Protein AF-N1U998-F1 (afdb_monomer)

Secondary structure (DSSP, 8-state):
--TT-HHHHHHHHHHHHHTTS--GGGGGGS-HHHHHHHHHHHHHHHHHHHHHHHHHHHHHHHHH--

Foldseek 3Di:
DDPPDVLNVLVVVLCVVCVPQDDPPCCVVDDPVVNVVSVVVVVVSCVVCVVVNVVSVVVVCVVPVD

Organism: NCBI:txid1085541

Solvent-accessible surface area (backbone atoms only — not comparable to full-atom values): 4046 Å² total; per-residue (Å²): 138,60,93,78,40,67,66,58,45,51,54,52,49,52,47,70,77,45,71,88,56,82,63,75,78,64,46,80,77,52,57,71,71,58,48,61,56,48,51,52,51,51,52,50,50,48,65,72,41,47,67,58,55,49,53,45,49,54,52,47,48,64,74,68,64,123

Sequence (66 aa):
MNDDDPLFRTFLGIDSETDHLPVGDERNLWNPKALIQKNKEIREMEINFESEARIVAEVLRSRLGH

Mean predicted aligned error: 4.1 Å

Radius of gyration: 14.79 Å; Cα contacts (8 Å, |Δi|>4): 20; chains: 1; bounding box: 29×21×45 Å

Structure (mmCIF, N/CA/C/O backbone):
data_AF-N1U998-F1
#
_entry.id   AF-N1U998-F1
#
loop_
_atom_site.group_PDB
_atom_site.id
_atom_site.type_symbol
_atom_site.label_atom_id
_atom_site.label_alt_id
_atom_site.label_comp_id
_atom_site.label_asym_id
_atom_site.label_entity_id
_atom_site.label_seq_id
_atom_site.pdbx_PDB_ins_code
_atom_site.Cartn_x
_atom_site.Cartn_y
_atom_site.Cartn_z
_atom_site.occupancy
_atom_site.B_iso_or_equiv
_atom_site.auth_seq_id
_atom_site.auth_comp_id
_atom_site.auth_asym_id
_atom_site.auth_atom_id
_atom_site.pdbx_PDB_model_num
ATOM 1 N N . MET A 1 1 ? 5.383 -10.245 -21.479 1.00 59.06 1 MET A N 1
ATOM 2 C CA . MET A 1 1 ? 5.930 -9.799 -20.182 1.00 59.06 1 MET A CA 1
ATOM 3 C C . MET A 1 1 ? 6.575 -10.997 -19.532 1.00 59.06 1 MET A C 1
ATOM 5 O O . MET A 1 1 ? 6.028 -12.081 -19.668 1.00 59.06 1 MET A O 1
ATOM 9 N N . ASN A 1 2 ? 7.755 -10.814 -18.952 1.00 69.88 2 ASN A N 1
ATOM 10 C CA . ASN A 1 2 ? 8.429 -11.835 -18.157 1.00 69.88 2 ASN A CA 1
ATOM 11 C C . ASN A 1 2 ? 8.204 -11.482 -16.679 1.00 69.88 2 ASN A C 1
ATOM 13 O O . ASN A 1 2 ? 8.176 -10.292 -16.363 1.0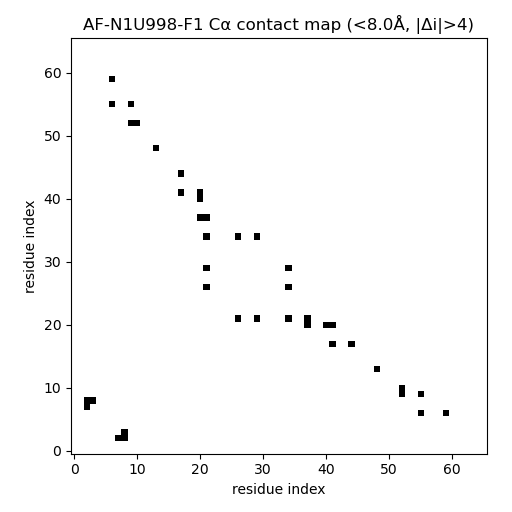0 69.88 2 ASN A O 1
ATOM 17 N N . ASP A 1 3 ? 8.093 -12.475 -15.801 1.00 66.75 3 ASP A N 1
ATOM 18 C CA . ASP A 1 3 ? 7.900 -12.279 -14.352 1.00 66.75 3 ASP A CA 1
ATOM 19 C C . ASP A 1 3 ? 9.090 -11.540 -13.698 1.00 66.75 3 ASP A C 1
ATOM 21 O O . ASP A 1 3 ? 9.006 -11.021 -12.585 1.00 66.75 3 ASP A O 1
ATOM 25 N N . ASP A 1 4 ? 10.206 -11.427 -14.423 1.00 78.38 4 ASP A N 1
ATOM 26 C CA . ASP A 1 4 ? 11.391 -10.670 -14.023 1.00 78.38 4 ASP A CA 1
ATOM 27 C C . ASP A 1 4 ? 11.368 -9.180 -14.391 1.00 78.38 4 ASP A C 1
ATOM 29 O O . ASP A 1 4 ? 12.344 -8.486 -14.101 1.00 78.38 4 ASP A O 1
ATOM 33 N N . ASP A 1 5 ? 10.318 -8.664 -15.045 1.00 87.81 5 ASP A N 1
ATOM 34 C CA . ASP A 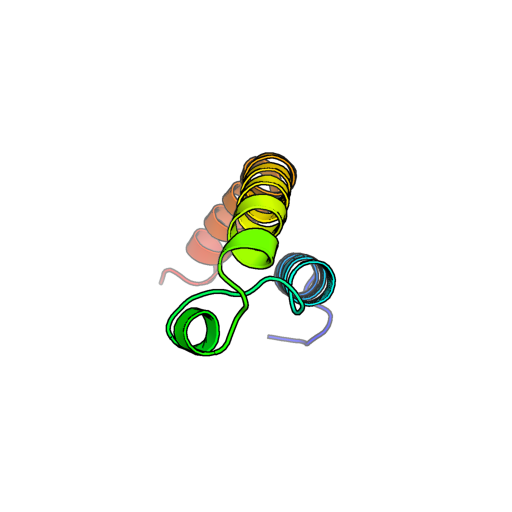1 5 ? 10.265 -7.239 -15.390 1.00 87.81 5 ASP A CA 1
ATOM 35 C C . ASP A 1 5 ? 10.277 -6.394 -14.099 1.00 87.81 5 ASP A C 1
ATOM 37 O O . ASP A 1 5 ? 9.352 -6.500 -13.284 1.00 87.81 5 ASP A O 1
ATOM 41 N N . PRO A 1 6 ? 11.302 -5.541 -13.893 1.00 88.62 6 PRO A N 1
ATOM 42 C CA . PRO A 1 6 ? 11.427 -4.741 -12.680 1.00 88.62 6 PRO A CA 1
ATOM 43 C C . PRO A 1 6 ? 10.193 -3.885 -12.389 1.00 88.62 6 PRO A C 1
ATOM 45 O O . PRO A 1 6 ? 9.875 -3.672 -11.226 1.00 88.62 6 PRO A O 1
ATOM 48 N N . LEU A 1 7 ? 9.470 -3.443 -13.426 1.00 90.50 7 LEU A N 1
ATOM 49 C CA . LEU A 1 7 ? 8.257 -2.642 -13.254 1.00 90.50 7 LEU A CA 1
ATOM 50 C C . LEU A 1 7 ? 7.111 -3.452 -12.635 1.00 90.50 7 LEU A C 1
ATOM 52 O O . LEU A 1 7 ? 6.336 -2.920 -11.848 1.00 90.50 7 LEU A O 1
ATOM 56 N N . PHE A 1 8 ? 7.005 -4.740 -12.968 1.00 89.50 8 PHE A N 1
ATOM 57 C CA . PHE A 1 8 ? 6.011 -5.634 -12.368 1.00 89.50 8 PHE A CA 1
ATOM 58 C C . PHE A 1 8 ? 6.414 -6.049 -10.956 1.00 89.50 8 PHE A C 1
ATOM 60 O O . PHE A 1 8 ? 5.561 -6.120 -10.073 1.00 89.50 8 PHE A O 1
ATOM 67 N N . ARG A 1 9 ? 7.716 -6.247 -10.717 1.00 92.25 9 ARG A N 1
ATOM 68 C CA . ARG A 1 9 ? 8.247 -6.553 -9.383 1.00 92.25 9 ARG A CA 1
ATOM 69 C C . ARG A 1 9 ? 7.974 -5.447 -8.365 1.00 92.25 9 ARG A C 1
ATOM 71 O O . ARG A 1 9 ? 7.711 -5.775 -7.215 1.00 92.25 9 ARG A O 1
ATOM 78 N N . THR A 1 10 ? 7.981 -4.174 -8.769 1.00 94.19 10 THR A N 1
ATOM 79 C CA . THR A 1 10 ? 7.578 -3.066 -7.884 1.00 94.19 10 THR A CA 1
ATOM 80 C C . THR A 1 10 ? 6.150 -3.261 -7.372 1.00 94.19 10 THR A C 1
ATOM 82 O O . THR A 1 10 ? 5.927 -3.244 -6.166 1.00 94.19 10 THR A O 1
ATOM 85 N N . PHE A 1 11 ? 5.182 -3.509 -8.260 1.00 94.69 11 PHE A N 1
ATOM 86 C CA . PHE A 1 11 ? 3.795 -3.719 -7.835 1.00 94.69 11 PHE A CA 1
ATOM 87 C C . PHE A 1 11 ? 3.611 -5.005 -7.030 1.00 94.69 11 PHE A C 1
ATOM 89 O O . PHE A 1 11 ? 2.839 -4.999 -6.080 1.00 94.69 11 PHE A O 1
ATOM 96 N N . LEU A 1 12 ? 4.347 -6.072 -7.354 1.00 94.88 12 LEU A N 1
ATOM 97 C CA . LEU A 1 12 ? 4.340 -7.301 -6.558 1.00 94.88 12 LEU A CA 1
ATOM 98 C C . LEU A 1 12 ? 4.863 -7.069 -5.131 1.00 94.88 12 LEU A C 1
ATOM 100 O O . LEU A 1 12 ? 4.327 -7.636 -4.185 1.00 94.88 12 LEU A O 1
ATOM 104 N N . GLY A 1 13 ? 5.895 -6.236 -4.973 1.00 95.06 13 GLY A N 1
ATOM 105 C CA . GLY A 1 13 ? 6.401 -5.838 -3.660 1.00 95.06 13 GLY A CA 1
ATOM 106 C C . GLY A 1 13 ? 5.349 -5.080 -2.855 1.00 95.06 13 GLY A C 1
ATOM 107 O O . GLY A 1 13 ? 5.051 -5.466 -1.731 1.00 95.06 13 GLY A O 1
ATOM 108 N N . ILE A 1 14 ? 4.721 -4.070 -3.464 1.00 96.38 14 ILE A N 1
ATOM 109 C CA . ILE A 1 14 ? 3.656 -3.284 -2.821 1.00 96.38 14 ILE A CA 1
ATOM 110 C C . ILE A 1 14 ? 2.477 -4.181 -2.422 1.00 96.38 14 ILE A C 1
ATOM 112 O O . ILE A 1 14 ? 1.999 -4.083 -1.295 1.00 96.38 14 ILE A O 1
ATOM 116 N N . ASP A 1 15 ? 2.027 -5.066 -3.315 1.00 95.25 15 ASP A N 1
ATOM 117 C CA . ASP A 1 15 ? 0.944 -6.017 -3.038 1.00 95.25 15 ASP A CA 1
ATOM 118 C C . ASP A 1 15 ? 1.306 -6.916 -1.849 1.00 95.25 15 ASP A C 1
ATOM 120 O O . ASP A 1 15 ? 0.560 -6.990 -0.881 1.00 95.25 15 ASP A O 1
ATOM 124 N N . SER A 1 16 ? 2.515 -7.486 -1.841 1.00 96.50 16 SER A N 1
ATOM 125 C CA . SER A 1 16 ? 2.991 -8.326 -0.738 1.00 96.50 16 SER A CA 1
ATOM 126 C C . SER A 1 16 ? 3.158 -7.585 0.592 1.00 96.50 16 SER A C 1
ATOM 128 O O . SER A 1 16 ? 3.042 -8.214 1.638 1.00 96.50 16 SER A O 1
ATOM 130 N N . GLU A 1 17 ? 3.493 -6.294 0.587 1.00 97.25 17 GLU A N 1
ATOM 131 C CA . GLU A 1 17 ? 3.637 -5.495 1.814 1.00 97.25 17 GLU A CA 1
ATOM 132 C C . GLU A 1 17 ? 2.296 -4.963 2.341 1.00 97.25 17 GLU A C 1
ATOM 134 O O . GLU A 1 17 ? 2.228 -4.464 3.468 1.00 97.25 17 GLU A O 1
ATOM 139 N N . THR A 1 18 ? 1.235 -5.043 1.535 1.00 96.56 18 THR A N 1
ATOM 140 C CA . THR A 1 18 ? -0.087 -4.490 1.857 1.00 96.56 18 THR A CA 1
ATOM 141 C C . THR A 1 18 ? -1.212 -5.526 1.860 1.00 96.56 18 THR A C 1
ATOM 143 O O . THR A 1 18 ? -2.346 -5.166 2.175 1.00 96.56 18 THR A O 1
ATOM 146 N N . ASP A 1 19 ? -0.917 -6.802 1.597 1.00 95.88 19 ASP A N 1
ATOM 147 C CA . ASP A 1 19 ? -1.891 -7.897 1.462 1.00 95.88 19 ASP A CA 1
ATOM 148 C C . ASP A 1 19 ? -2.756 -8.130 2.713 1.00 95.88 19 ASP A C 1
ATOM 150 O O . ASP A 1 19 ? -3.895 -8.590 2.631 1.00 95.88 19 ASP A O 1
ATOM 154 N N . HIS A 1 20 ? -2.242 -7.776 3.889 1.00 94.69 20 HIS A N 1
ATOM 155 C CA . HIS A 1 20 ? -2.927 -7.890 5.173 1.00 94.69 20 HIS A CA 1
ATOM 156 C C . HIS A 1 20 ? -3.808 -6.679 5.508 1.00 94.69 20 HIS A C 1
ATOM 158 O O . HIS A 1 20 ? -4.453 -6.664 6.568 1.00 94.69 20 HIS A O 1
ATOM 164 N N . LEU A 1 21 ? -3.786 -5.624 4.687 1.00 96.75 21 LEU A N 1
ATOM 165 C CA . LEU A 1 21 ? -4.552 -4.405 4.917 1.00 96.75 21 LEU A CA 1
ATOM 166 C C . LEU A 1 21 ? -5.974 -4.558 4.369 1.00 96.75 21 LEU A C 1
ATOM 168 O O . LEU A 1 21 ? -6.155 -4.774 3.176 1.00 96.75 21 LEU A O 1
ATOM 172 N N . PRO A 1 22 ? -7.008 -4.367 5.205 1.00 96.56 22 PRO A N 1
ATOM 173 C CA . PRO A 1 22 ? -8.371 -4.628 4.782 1.00 96.56 22 PRO A CA 1
ATOM 174 C C . PRO A 1 22 ? -8.882 -3.541 3.834 1.00 96.56 22 PRO A C 1
ATOM 176 O O . PRO A 1 22 ? -9.082 -2.386 4.244 1.00 96.56 22 PRO A O 1
ATOM 179 N N . VAL A 1 23 ? -9.171 -3.915 2.589 1.00 93.81 23 VAL A N 1
ATOM 180 C CA . VAL A 1 23 ? -9.661 -3.013 1.534 1.00 93.81 23 VAL A CA 1
ATOM 181 C C . VAL A 1 23 ? -10.911 -3.580 0.856 1.00 93.81 23 VAL A C 1
ATOM 183 O O . VAL A 1 23 ? -11.069 -4.778 0.674 1.00 93.81 23 VAL A O 1
ATOM 186 N N . GLY A 1 24 ? -11.860 -2.713 0.495 1.00 94.19 24 GLY A N 1
ATOM 187 C CA . GLY A 1 24 ? -13.123 -3.154 -0.112 1.00 94.19 24 GLY A CA 1
ATOM 188 C C . GLY A 1 24 ? -14.052 -3.906 0.853 1.00 94.19 24 GLY A C 1
ATOM 189 O O . GLY A 1 24 ? -14.168 -3.547 2.029 1.00 94.19 24 GLY A O 1
ATOM 190 N N . ASP A 1 25 ? -14.754 -4.920 0.339 1.00 96.44 25 ASP A N 1
ATOM 191 C CA . ASP A 1 25 ? -15.896 -5.555 1.016 1.00 96.44 25 ASP A CA 1
ATOM 192 C C . ASP A 1 25 ? -15.520 -6.382 2.250 1.00 96.44 25 ASP A C 1
ATOM 194 O O . ASP A 1 25 ? -16.341 -6.526 3.163 1.00 96.44 25 ASP A O 1
ATOM 198 N N . GLU A 1 26 ? -14.285 -6.888 2.332 1.00 94.81 26 GLU A N 1
ATOM 199 C CA . GLU A 1 26 ? -13.828 -7.671 3.486 1.00 94.81 26 GLU A CA 1
ATOM 200 C C . GLU A 1 26 ? -13.915 -6.872 4.790 1.00 94.81 26 GLU A C 1
ATOM 202 O O . GLU A 1 26 ? -14.132 -7.442 5.856 1.00 94.81 26 GLU A O 1
ATOM 207 N N . ARG A 1 27 ? -13.836 -5.536 4.707 1.00 97.19 27 ARG A N 1
ATOM 208 C CA . ARG A 1 27 ? -13.902 -4.619 5.851 1.00 97.19 27 ARG A CA 1
ATOM 209 C C . ARG A 1 27 ? -15.186 -4.794 6.662 1.00 97.19 27 ARG A C 1
ATOM 211 O O . ARG A 1 27 ? -15.181 -4.504 7.855 1.00 97.19 27 ARG A O 1
ATOM 218 N N . ASN A 1 28 ? -16.257 -5.315 6.059 1.00 97.06 28 ASN A N 1
ATOM 219 C CA . ASN A 1 28 ? -17.513 -5.633 6.746 1.00 97.06 28 ASN A CA 1
ATOM 220 C C . ASN A 1 28 ? -17.371 -6.753 7.793 1.00 97.06 28 ASN A C 1
ATOM 222 O O . ASN A 1 28 ? -18.204 -6.869 8.689 1.00 97.06 28 ASN A O 1
ATOM 226 N N . LEU A 1 29 ? -16.320 -7.569 7.691 1.00 96.81 29 LEU A N 1
ATOM 227 C CA . LEU A 1 29 ? -16.021 -8.675 8.603 1.00 9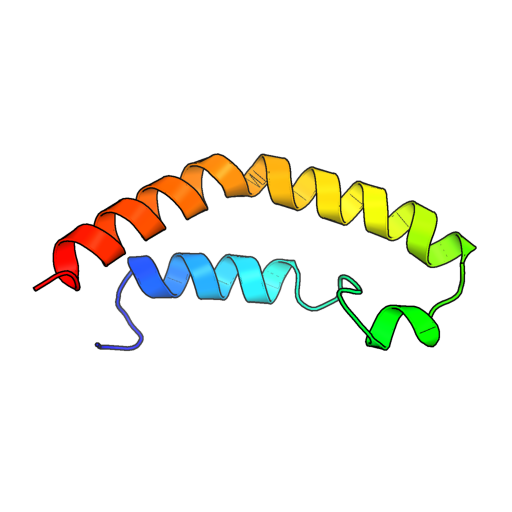6.81 29 LEU A CA 1
ATOM 228 C C . LEU A 1 29 ? -15.047 -8.273 9.720 1.00 96.81 29 LEU A C 1
ATOM 230 O O . LEU A 1 29 ? -14.805 -9.049 10.646 1.00 96.81 29 LEU A O 1
ATOM 234 N N . TRP A 1 30 ? -14.478 -7.069 9.651 1.00 96.94 30 TRP A N 1
ATOM 235 C CA . TRP A 1 30 ? -13.448 -6.615 10.577 1.00 96.94 30 TRP A CA 1
ATOM 236 C C . TRP A 1 30 ? -14.027 -5.869 11.778 1.00 96.94 30 TRP A C 1
ATOM 238 O O . TRP A 1 30 ? -15.035 -5.166 11.709 1.00 96.94 30 TRP A O 1
ATOM 248 N N . ASN A 1 31 ? -13.323 -5.962 12.907 1.00 97.50 31 ASN A N 1
ATOM 249 C CA . ASN A 1 31 ? -13.649 -5.165 14.082 1.00 97.50 31 ASN A CA 1
ATOM 250 C C . ASN A 1 31 ? -13.470 -3.658 13.778 1.00 97.50 31 ASN A C 1
ATOM 252 O O . ASN A 1 31 ? -12.374 -3.259 13.369 1.00 97.50 31 ASN A O 1
ATOM 256 N N . PRO A 1 32 ? -14.462 -2.789 14.068 1.00 96.62 32 PRO A N 1
ATOM 257 C CA . PRO A 1 32 ? -14.366 -1.356 13.780 1.00 96.62 32 PRO A CA 1
ATOM 258 C C . PRO A 1 32 ? -13.151 -0.655 14.405 1.00 96.62 32 PRO A C 1
ATOM 260 O O . PRO A 1 32 ? -12.575 0.246 13.800 1.00 96.62 32 PRO A O 1
ATOM 263 N N . LYS A 1 33 ? -12.710 -1.072 15.600 1.00 96.44 33 LYS A N 1
ATOM 264 C CA . LYS A 1 33 ? -11.515 -0.502 16.244 1.00 96.44 33 LYS A CA 1
ATOM 265 C C . LYS A 1 33 ? -10.228 -0.904 15.523 1.00 96.44 33 LYS A C 1
ATOM 267 O O . LYS A 1 33 ? -9.323 -0.083 15.410 1.00 96.44 33 LYS A O 1
ATOM 272 N N . ALA A 1 34 ? -10.157 -2.137 15.018 1.00 96.38 34 ALA A N 1
ATOM 273 C CA . ALA A 1 34 ? -9.022 -2.594 14.220 1.00 96.38 34 ALA A CA 1
ATOM 274 C C . ALA A 1 34 ? -8.944 -1.828 12.891 1.00 96.38 34 ALA A C 1
ATOM 276 O O . ALA A 1 34 ? -7.861 -1.396 12.503 1.00 96.38 34 ALA A O 1
ATOM 277 N N . LEU A 1 35 ? -10.094 -1.561 12.256 1.00 97.69 35 LEU A N 1
ATOM 278 C CA . LEU A 1 35 ? -10.166 -0.751 11.036 1.00 97.69 35 LEU A CA 1
ATOM 279 C C . LEU A 1 35 ? -9.617 0.665 11.236 1.00 97.69 35 LEU A C 1
ATOM 281 O O . LEU A 1 35 ? -8.913 1.165 10.367 1.00 97.69 35 LEU A O 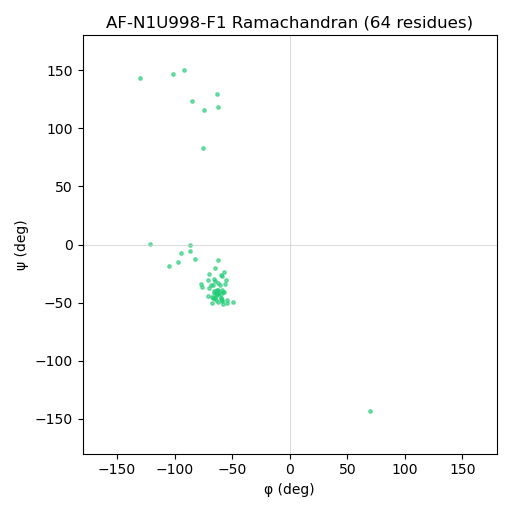1
ATOM 285 N N . ILE A 1 36 ? -9.879 1.309 12.380 1.00 97.19 36 ILE A N 1
ATOM 286 C CA . ILE A 1 36 ? -9.324 2.644 12.671 1.00 97.19 36 ILE A CA 1
ATOM 287 C C . ILE A 1 36 ? -7.792 2.615 12.659 1.00 97.19 36 ILE A C 1
ATOM 289 O O . ILE A 1 36 ? -7.171 3.526 12.113 1.00 97.19 36 ILE A O 1
ATOM 293 N N . GLN A 1 37 ? -7.180 1.585 13.249 1.00 96.62 37 GLN A N 1
ATOM 294 C CA . GLN A 1 37 ? -5.725 1.465 13.260 1.00 96.62 37 GLN A CA 1
ATOM 295 C C . GLN A 1 37 ? -5.184 1.131 11.867 1.00 96.62 37 GLN A C 1
ATOM 297 O O . GLN A 1 37 ? -4.238 1.773 11.417 1.00 96.62 37 GLN A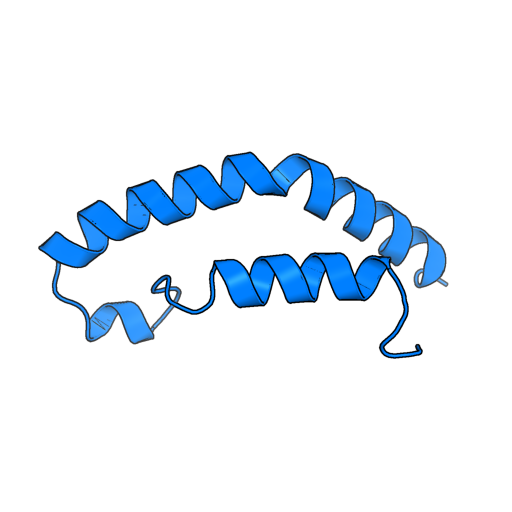 O 1
ATOM 302 N N . LYS A 1 38 ? -5.822 0.198 11.156 1.00 97.31 38 LYS A N 1
ATOM 303 C CA . LYS A 1 38 ? -5.413 -0.195 9.804 1.00 97.31 38 LYS A CA 1
ATOM 304 C C . LYS A 1 38 ? -5.580 0.915 8.770 1.00 97.31 38 LYS A C 1
ATOM 306 O O . LYS A 1 38 ? -4.767 1.010 7.866 1.00 97.31 38 LYS A O 1
ATOM 311 N N . ASN A 1 39 ? -6.539 1.821 8.940 1.00 97.44 39 ASN A N 1
ATOM 312 C CA . ASN A 1 39 ? -6.659 3.001 8.080 1.00 97.44 39 ASN A CA 1
ATOM 313 C C . ASN A 1 39 ? -5.442 3.933 8.171 1.00 97.44 39 ASN A C 1
ATOM 315 O O . ASN A 1 39 ? -5.100 4.571 7.181 1.00 97.44 39 ASN A O 1
ATOM 319 N N . LYS A 1 40 ? -4.797 4.033 9.343 1.00 97.81 40 LYS A N 1
ATOM 320 C CA . LYS A 1 40 ? -3.564 4.824 9.483 1.00 97.81 40 LYS A CA 1
ATOM 321 C C . LYS A 1 40 ? -2.424 4.176 8.707 1.00 97.81 40 LYS A C 1
ATOM 323 O O . LYS A 1 40 ? -1.745 4.857 7.959 1.00 97.81 40 LYS A O 1
ATOM 328 N N . GLU A 1 41 ? -2.294 2.862 8.840 1.00 97.69 41 GLU A N 1
ATOM 329 C CA . GLU A 1 41 ? -1.284 2.072 8.138 1.00 97.69 41 GLU A CA 1
ATOM 330 C C . GLU A 1 41 ? -1.483 2.121 6.617 1.00 97.69 41 GLU A C 1
ATOM 332 O O . GLU A 1 41 ? -0.535 2.387 5.893 1.00 97.69 41 GLU A O 1
ATOM 337 N N . ILE A 1 42 ? -2.725 1.996 6.128 1.00 97.44 42 ILE A N 1
ATOM 338 C CA . ILE A 1 42 ? -3.060 2.214 4.708 1.00 97.44 42 ILE A CA 1
AT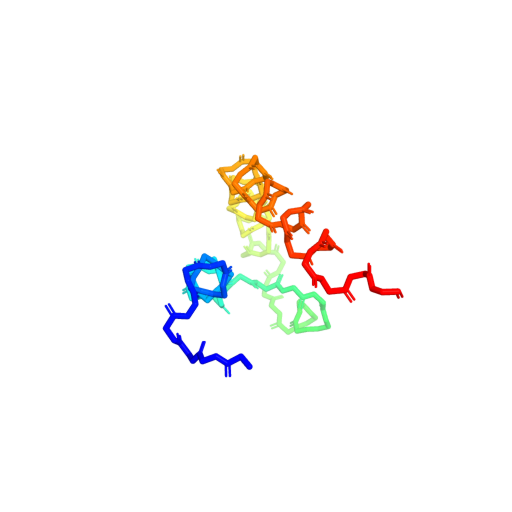OM 339 C C . ILE A 1 42 ? -2.579 3.592 4.258 1.00 97.44 42 ILE A C 1
ATOM 341 O O . ILE A 1 42 ? -1.918 3.708 3.232 1.00 97.44 42 ILE A O 1
ATOM 345 N N . ARG A 1 43 ? -2.865 4.637 5.042 1.00 97.81 43 ARG A N 1
ATOM 346 C CA . ARG A 1 43 ? -2.461 6.001 4.696 1.00 97.81 43 ARG A CA 1
ATOM 347 C C . ARG A 1 43 ? -0.942 6.165 4.643 1.00 97.81 43 ARG A C 1
ATOM 349 O O . ARG A 1 43 ? -0.442 6.889 3.788 1.00 97.81 43 ARG A O 1
ATOM 356 N N . GLU A 1 44 ? -0.225 5.527 5.559 1.00 97.75 44 GLU A N 1
ATOM 357 C CA . GLU A 1 44 ? 1.238 5.514 5.582 1.00 97.75 44 GLU A CA 1
ATOM 358 C C . GLU A 1 44 ? 1.797 4.791 4.349 1.00 97.75 44 GLU A C 1
ATOM 360 O O . GLU A 1 44 ? 2.658 5.345 3.671 1.00 97.75 44 GLU A O 1
ATOM 365 N N . MET A 1 45 ? 1.257 3.619 4.000 1.00 97.44 45 MET A N 1
ATOM 366 C CA . MET A 1 45 ? 1.667 2.869 2.808 1.00 97.44 45 MET A CA 1
ATOM 367 C C . MET A 1 45 ? 1.374 3.632 1.512 1.00 97.44 45 MET A C 1
ATOM 369 O O . MET A 1 45 ? 2.238 3.696 0.641 1.00 97.44 45 MET A O 1
ATOM 373 N N . GLU A 1 46 ? 0.206 4.277 1.398 1.00 96.69 46 GLU A N 1
ATOM 374 C CA . GLU A 1 46 ? -0.126 5.153 0.266 1.00 96.69 46 GLU A CA 1
ATOM 375 C C . GLU A 1 46 ? 0.939 6.238 0.089 1.00 96.69 46 GLU A C 1
ATOM 377 O O . GLU A 1 46 ? 1.478 6.388 -1.001 1.00 96.69 46 GLU A O 1
ATOM 382 N N . ILE A 1 47 ? 1.287 6.956 1.161 1.00 97.94 47 ILE A N 1
ATOM 383 C CA . ILE A 1 47 ? 2.297 8.024 1.115 1.00 97.94 47 ILE A CA 1
ATOM 384 C C . ILE A 1 47 ? 3.679 7.464 0.753 1.00 97.94 47 ILE A C 1
ATOM 386 O O . ILE A 1 47 ? 4.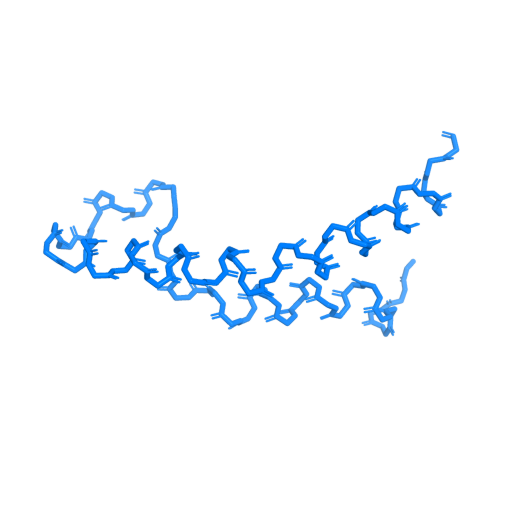393 8.069 -0.049 1.00 97.94 47 ILE A O 1
ATOM 390 N N . ASN A 1 48 ? 4.059 6.323 1.332 1.00 97.25 48 ASN A N 1
ATOM 391 C CA . ASN A 1 48 ? 5.372 5.716 1.123 1.00 97.25 48 ASN A CA 1
ATOM 392 C C . ASN A 1 48 ? 5.566 5.254 -0.327 1.00 97.25 48 ASN A C 1
ATOM 394 O O . ASN A 1 48 ? 6.634 5.475 -0.899 1.00 97.25 48 ASN A O 1
ATOM 398 N N . PHE A 1 49 ? 4.539 4.652 -0.931 1.00 97.25 49 PHE A N 1
ATOM 399 C CA . PHE A 1 49 ? 4.636 4.060 -2.264 1.00 97.25 49 PHE A CA 1
ATOM 400 C C . PHE A 1 49 ? 4.137 4.965 -3.397 1.00 97.25 49 PHE A C 1
ATOM 402 O O . PHE A 1 49 ? 4.465 4.693 -4.551 1.00 97.25 49 PHE A O 1
ATOM 409 N N . GLU A 1 50 ? 3.394 6.049 -3.122 1.00 96.25 50 GLU A N 1
ATOM 410 C CA . GLU A 1 50 ? 2.768 6.909 -4.147 1.00 96.25 50 GLU A CA 1
ATOM 411 C C . GLU A 1 50 ? 3.751 7.330 -5.244 1.00 96.25 50 GLU A C 1
ATOM 413 O O . GLU A 1 50 ? 3.464 7.189 -6.436 1.00 96.25 50 GLU A O 1
ATOM 418 N N . SER A 1 51 ? 4.921 7.838 -4.850 1.00 97.00 51 SER A N 1
ATOM 419 C CA . SER A 1 51 ? 5.905 8.362 -5.803 1.00 97.00 51 SER A CA 1
ATOM 420 C C . SER A 1 51 ? 6.465 7.263 -6.707 1.00 97.00 51 SER A C 1
ATOM 422 O O . SER A 1 51 ? 6.534 7.440 -7.924 1.00 97.00 51 SER A O 1
ATOM 424 N N . GLU A 1 52 ? 6.839 6.121 -6.130 1.00 95.94 52 GLU A N 1
ATOM 425 C CA . GLU A 1 52 ? 7.395 4.995 -6.879 1.00 95.94 52 GLU A CA 1
ATOM 426 C C . GLU A 1 52 ? 6.338 4.362 -7.792 1.00 95.94 52 GLU A C 1
ATOM 428 O O . GLU A 1 52 ? 6.558 4.239 -9.000 1.00 95.94 52 GLU A O 1
ATOM 433 N N . ALA A 1 53 ? 5.158 4.051 -7.248 1.00 96.56 53 ALA A N 1
ATOM 434 C CA . ALA A 1 53 ? 4.048 3.465 -7.991 1.00 96.56 53 ALA A CA 1
ATOM 435 C C . ALA A 1 53 ? 3.641 4.344 -9.181 1.00 96.56 53 ALA A C 1
ATOM 437 O O . ALA A 1 53 ? 3.408 3.840 -10.283 1.00 96.56 53 ALA A O 1
ATOM 438 N N . ARG A 1 54 ? 3.617 5.671 -8.994 1.00 97.00 54 ARG A N 1
ATOM 439 C CA . ARG A 1 54 ? 3.315 6.621 -10.066 1.00 97.00 54 ARG A CA 1
ATOM 440 C C . ARG A 1 54 ? 4.359 6.591 -11.180 1.00 97.00 54 ARG A C 1
ATOM 442 O O . ARG A 1 54 ? 3.978 6.514 -12.347 1.00 97.00 54 ARG A O 1
ATOM 449 N N . ILE A 1 55 ? 5.649 6.636 -10.844 1.00 96.69 55 ILE A N 1
ATOM 450 C CA . ILE A 1 55 ? 6.733 6.588 -11.838 1.00 96.69 55 ILE A CA 1
ATOM 451 C C . ILE A 1 55 ? 6.640 5.294 -12.651 1.00 96.69 55 ILE A C 1
ATOM 453 O O . ILE A 1 55 ? 6.649 5.326 -13.882 1.00 96.69 55 ILE A O 1
ATOM 457 N N . VAL A 1 56 ? 6.494 4.153 -11.976 1.00 95.62 56 VAL A N 1
ATOM 458 C CA . VAL A 1 56 ? 6.395 2.845 -12.633 1.00 95.62 56 VAL A CA 1
ATOM 459 C C . VAL A 1 56 ? 5.153 2.773 -13.527 1.00 95.62 56 VAL A C 1
ATOM 461 O O . VAL A 1 56 ? 5.254 2.329 -14.673 1.00 95.62 56 VAL A O 1
ATOM 464 N N . ALA A 1 57 ? 4.001 3.270 -13.065 1.00 94.56 57 ALA A N 1
ATOM 465 C CA . ALA A 1 57 ? 2.776 3.324 -13.860 1.00 94.56 57 ALA A CA 1
ATOM 466 C C . ALA A 1 57 ? 2.929 4.192 -15.122 1.00 94.56 57 AL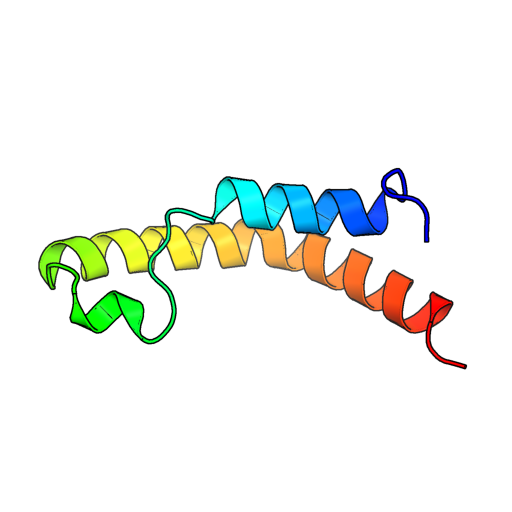A A C 1
ATOM 468 O O . ALA A 1 57 ? 2.470 3.806 -16.198 1.00 94.56 57 ALA A O 1
ATOM 469 N N . GLU A 1 58 ? 3.599 5.344 -15.029 1.00 95.69 58 GLU A N 1
ATOM 470 C CA . GLU A 1 58 ? 3.866 6.217 -16.179 1.00 95.69 58 GLU A CA 1
ATOM 471 C C . GLU A 1 58 ? 4.780 5.539 -17.214 1.00 95.69 58 GLU A C 1
ATOM 473 O O . GLU A 1 58 ? 4.528 5.631 -18.425 1.00 95.69 58 GLU A O 1
ATOM 478 N N . VAL A 1 59 ? 5.796 4.798 -16.757 1.00 94.62 59 VAL A N 1
ATOM 479 C CA . VAL A 1 59 ? 6.675 4.009 -17.632 1.00 94.62 59 VAL A CA 1
ATOM 480 C C . VAL A 1 59 ? 5.907 2.862 -18.290 1.00 94.62 59 VAL A C 1
ATOM 482 O O . VAL A 1 59 ? 6.011 2.685 -19.506 1.00 94.62 59 VAL A O 1
ATOM 485 N N . LEU A 1 60 ? 5.104 2.108 -17.532 1.00 91.75 60 LEU A N 1
ATOM 486 C CA . LEU A 1 60 ? 4.273 1.028 -18.076 1.00 91.75 60 LEU A CA 1
ATOM 487 C C . LEU A 1 60 ? 3.284 1.554 -19.115 1.00 91.75 60 LEU A C 1
ATOM 489 O O . LEU A 1 60 ? 3.199 1.000 -20.208 1.00 91.75 60 LEU A O 1
ATOM 493 N N . ARG A 1 61 ? 2.594 2.662 -18.826 1.00 91.62 61 ARG A N 1
ATOM 494 C CA . ARG A 1 61 ? 1.677 3.302 -19.776 1.00 91.62 61 ARG A CA 1
ATOM 495 C C . ARG A 1 61 ? 2.386 3.682 -21.074 1.00 91.62 61 ARG A C 1
ATOM 497 O O . ARG A 1 61 ? 1.826 3.480 -22.141 1.00 91.62 61 ARG A O 1
ATOM 504 N N . SER A 1 62 ? 3.614 4.192 -20.993 1.00 92.56 62 SER A N 1
ATOM 505 C CA . SER A 1 62 ? 4.399 4.565 -22.178 1.00 92.56 62 SER A CA 1
ATOM 506 C C . SER A 1 62 ? 4.878 3.350 -22.981 1.00 92.56 62 SER A C 1
ATOM 508 O O . SER A 1 62 ? 5.021 3.438 -24.194 1.00 92.56 62 SER A O 1
ATOM 510 N N . ARG A 1 63 ? 5.127 2.212 -22.317 1.00 88.94 63 ARG A N 1
ATOM 511 C CA . ARG A 1 63 ? 5.516 0.948 -22.968 1.00 88.94 63 ARG A CA 1
ATOM 512 C C . ARG A 1 63 ? 4.340 0.215 -23.614 1.00 88.94 63 ARG A C 1
ATOM 514 O O . ARG A 1 63 ? 4.543 -0.479 -24.603 1.00 88.94 63 ARG A O 1
ATOM 521 N N . LEU A 1 64 ? 3.153 0.307 -23.015 1.00 85.19 64 LEU A N 1
ATOM 522 C CA . LEU A 1 64 ? 1.976 -0.493 -23.380 1.00 85.19 64 LEU A CA 1
ATOM 523 C C . LEU A 1 64 ? 0.921 0.289 -24.161 1.00 85.19 64 LEU A C 1
ATOM 525 O O . LEU A 1 64 ? 0.068 -0.323 -24.797 1.00 85.19 64 LEU A O 1
ATOM 529 N N . GLY A 1 65 ? 0.967 1.620 -24.112 1.00 71.94 65 GLY A N 1
ATOM 530 C CA . GLY A 1 65 ? 0.130 2.497 -24.918 1.00 71.94 65 GLY A CA 1
ATOM 531 C C . GLY A 1 65 ? 0.615 2.539 -26.364 1.00 71.94 65 GLY A C 1
ATOM 532 O O . GLY A 1 65 ? 1.362 3.444 -26.730 1.00 71.94 65 GLY A O 1
ATOM 533 N N . HIS A 1 66 ? 0.195 1.551 -27.154 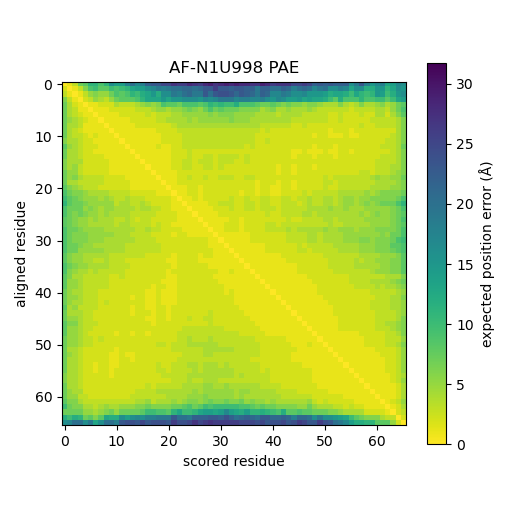1.00 54.91 66 HIS A N 1
ATOM 534 C CA . HIS A 1 66 ? 0.038 1.685 -28.603 1.00 54.91 66 HIS A CA 1
ATOM 535 C C . HIS A 1 66 ? -1.314 2.323 -28.924 1.00 54.91 66 HIS A C 1
ATOM 537 O O . HIS A 1 66 ? -2.312 1.934 -28.273 1.00 54.91 66 HIS A O 1
#

pLDDT: mean 92.72, std 8.93, range [54.91, 97.94]